Protein AF-A0A376X0T4-F1 (afdb_monomer)

InterPro domains:
  IPR003959 ATPase, AAA-type, core [PF07724] (29-74)
  IPR027417 P-loop containing nucleoside triphosphate hydrolase [G3DSA:3.40.50.300] (2-83)
  IPR027417 P-loop containing nucleoside triphosphate hydrolase [SSF52540] (3-76)
  IPR050130 ATP-dependent Clp protease/Chaperone ClpA/ClpB [PTHR11638] (3-72)

pLDDT: mean 70.74, std 12.2, range [46.38, 85.5]

Solvent-accessible surface area (backbone atoms only — not comparable to full-atom values): 5891 Å² total; per-residue (Å²): 134,95,74,80,94,53,60,72,63,51,49,56,54,51,50,38,50,51,34,35,74,70,65,60,64,57,95,90,51,59,51,41,81,45,75,48,74,52,73,78,90,74,42,65,68,55,52,53,54,52,49,23,64,76,70,75,47,89,76,88,83,78,68,69,80,77,50,72,48,85,83,52,52,66,67,58,66,71,64,60,81,80,47,57,65,49,78,44,77,47,107

Structure (mmCIF, N/CA/C/O backbone):
data_AF-A0A376X0T4-F1
#
_entry.id   AF-A0A376X0T4-F1
#
loop_
_atom_site.group_PDB
_atom_site.id
_atom_site.type_symbol
_atom_site.label_atom_id
_atom_site.label_alt_id
_atom_site.label_comp_id
_atom_site.label_asym_id
_atom_site.label_entity_id
_atom_site.label_seq_id
_atom_site.pdbx_PDB_ins_code
_atom_site.Cartn_x
_atom_site.Cartn_y
_atom_site.Cartn_z
_atom_site.occupancy
_atom_site.B_iso_or_equiv
_atom_site.auth_seq_id
_atom_site.auth_comp_id
_atom_site.auth_asym_id
_atom_site.auth_atom_id
_atom_site.pdbx_PDB_model_num
ATOM 1 N N . MET A 1 1 ? 8.918 3.089 12.778 1.00 49.50 1 MET A N 1
ATOM 2 C CA . MET A 1 1 ? 8.175 3.433 11.547 1.00 49.50 1 MET A CA 1
ATOM 3 C C . MET A 1 1 ? 9.214 3.610 10.444 1.00 49.50 1 MET A C 1
ATOM 5 O O . MET A 1 1 ? 10.108 4.418 10.629 1.00 49.50 1 MET A O 1
ATOM 9 N N . LEU A 1 2 ? 9.204 2.752 9.415 1.00 60.91 2 LEU A N 1
ATOM 10 C CA . LEU A 1 2 ? 10.273 2.627 8.397 1.00 60.91 2 LEU A CA 1
ATOM 11 C C . LEU A 1 2 ? 9.998 3.419 7.105 1.00 60.91 2 LEU A C 1
ATOM 13 O O . LEU A 1 2 ? 10.821 3.419 6.196 1.00 60.91 2 LEU A O 1
ATOM 17 N N . VAL A 1 3 ? 8.849 4.090 7.019 1.00 66.62 3 VAL A N 1
ATOM 18 C CA . VAL A 1 3 ? 8.451 4.909 5.872 1.00 66.62 3 VAL A CA 1
ATOM 19 C C . VAL A 1 3 ? 8.217 6.328 6.370 1.00 66.62 3 VAL A C 1
ATOM 21 O O . VAL A 1 3 ? 7.442 6.522 7.304 1.00 66.62 3 VAL A O 1
ATOM 24 N N . PHE A 1 4 ? 8.868 7.299 5.735 1.00 68.44 4 PHE A N 1
ATOM 25 C CA . PHE A 1 4 ? 8.701 8.724 6.009 1.00 68.44 4 PHE A CA 1
ATOM 26 C C . PHE A 1 4 ? 8.263 9.444 4.728 1.00 68.44 4 PHE A C 1
ATOM 28 O O . PHE A 1 4 ? 8.766 9.136 3.647 1.00 68.44 4 PHE A O 1
ATOM 35 N N . GLY A 1 5 ? 7.326 10.391 4.838 1.00 74.56 5 GLY A N 1
ATOM 36 C CA . GLY A 1 5 ? 6.913 11.250 3.719 1.00 74.56 5 GLY A CA 1
ATOM 37 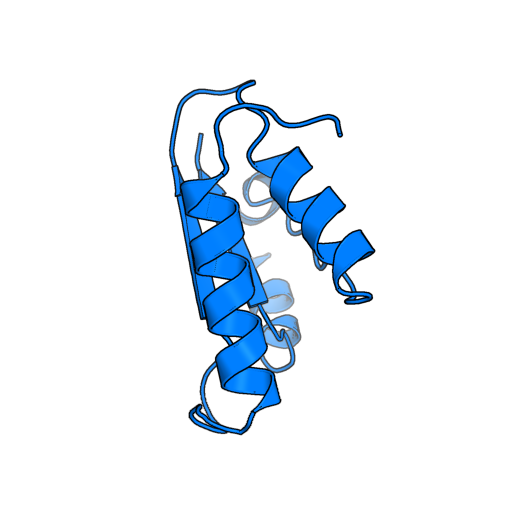C C . GLY A 1 5 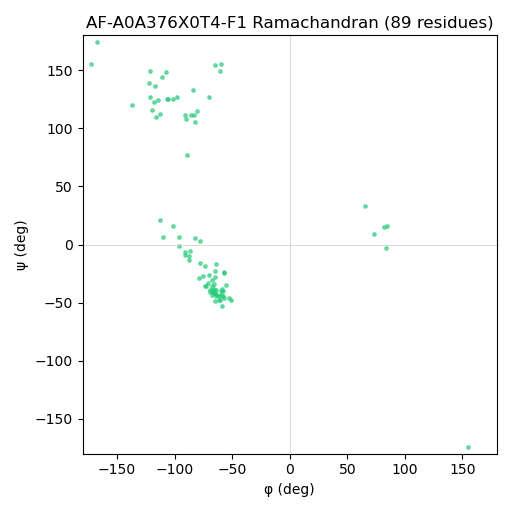? 5.887 10.644 2.752 1.00 74.56 5 GLY A C 1
ATOM 38 O O . GLY A 1 5 ? 5.700 11.175 1.661 1.00 74.56 5 GLY A O 1
ATOM 39 N N . GLN A 1 6 ? 5.214 9.553 3.134 1.00 77.88 6 GLN A N 1
ATOM 40 C CA . GLN A 1 6 ? 4.112 8.943 2.365 1.00 77.88 6 GLN A CA 1
ATOM 41 C C . GLN A 1 6 ? 2.760 9.072 3.088 1.00 77.88 6 GLN A C 1
ATOM 43 O O . GLN A 1 6 ? 1.829 8.318 2.807 1.00 77.88 6 GLN A O 1
ATOM 48 N N . ASP A 1 7 ? 2.645 10.026 4.016 1.00 82.31 7 ASP A N 1
ATOM 49 C CA . ASP A 1 7 ? 1.518 10.136 4.952 1.00 82.31 7 ASP A CA 1
ATOM 50 C C . ASP A 1 7 ? 0.178 10.266 4.224 1.00 82.31 7 ASP A C 1
ATOM 52 O O . ASP A 1 7 ? -0.742 9.505 4.499 1.00 82.31 7 ASP A O 1
ATOM 56 N N . LYS A 1 8 ? 0.108 11.106 3.183 1.00 83.06 8 LYS A N 1
ATOM 57 C CA . LYS A 1 8 ? -1.100 11.261 2.352 1.00 83.06 8 LYS A CA 1
ATOM 58 C C . LYS A 1 8 ? -1.551 9.956 1.696 1.00 83.06 8 LYS A C 1
ATOM 60 O O . LYS A 1 8 ? -2.745 9.697 1.571 1.00 83.06 8 LYS A O 1
ATOM 65 N N . ALA A 1 9 ? -0.601 9.140 1.244 1.00 80.81 9 ALA A N 1
ATOM 66 C CA . ALA A 1 9 ? -0.920 7.878 0.594 1.00 80.81 9 ALA A CA 1
ATOM 67 C C . ALA A 1 9 ? -1.397 6.836 1.619 1.00 80.81 9 ALA A C 1
ATOM 69 O O . ALA A 1 9 ? -2.309 6.066 1.329 1.00 80.81 9 ALA A O 1
ATOM 70 N N . ILE A 1 10 ? -0.824 6.849 2.827 1.00 82.44 10 ILE A N 1
ATOM 71 C CA . ILE A 1 10 ? -1.250 6.008 3.953 1.00 82.44 10 ILE A CA 1
ATOM 72 C C . ILE A 1 10 ? -2.645 6.420 4.443 1.00 82.44 10 ILE A C 1
ATOM 74 O O . ILE A 1 10 ? -3.487 5.550 4.676 1.00 82.44 10 ILE A O 1
ATOM 78 N N . GLU A 1 11 ? -2.909 7.720 4.571 1.00 85.50 11 GLU A N 1
ATOM 79 C CA . GLU A 1 11 ? -4.210 8.272 4.962 1.00 85.50 11 GLU A CA 1
ATOM 80 C C . GLU A 1 11 ? -5.305 7.845 3.984 1.00 85.50 11 GLU A C 1
ATOM 82 O O . GLU A 1 11 ? -6.273 7.216 4.408 1.00 85.50 11 GLU A O 1
ATOM 87 N N . ALA A 1 12 ? -5.107 8.065 2.678 1.00 84.06 12 ALA A N 1
ATOM 88 C CA . ALA A 1 12 ? -6.077 7.684 1.650 1.00 84.06 12 ALA A CA 1
ATOM 89 C C . ALA A 1 12 ? -6.401 6.177 1.666 1.00 84.06 12 ALA A C 1
ATOM 91 O O . ALA A 1 12 ? -7.557 5.771 1.525 1.00 84.06 12 ALA A O 1
ATOM 92 N N . LEU A 1 13 ? -5.386 5.333 1.877 1.00 82.19 13 LEU A N 1
ATOM 93 C CA . LEU A 1 13 ? -5.572 3.884 1.963 1.00 82.19 13 LEU A CA 1
ATOM 94 C C . LEU A 1 13 ? -6.333 3.486 3.231 1.00 82.19 13 LEU A C 1
ATOM 96 O O . LEU A 1 13 ? -7.225 2.637 3.198 1.00 82.19 13 LEU A O 1
ATOM 100 N N . THR A 1 14 ? -6.013 4.135 4.347 1.00 81.44 14 THR A N 1
ATOM 101 C CA . THR A 1 14 ? -6.673 3.905 5.632 1.00 81.44 14 THR A CA 1
ATOM 102 C C . THR A 1 14 ? -8.143 4.328 5.588 1.00 81.44 14 THR A C 1
ATOM 104 O O . THR A 1 14 ? -8.997 3.605 6.102 1.00 81.44 14 THR A O 1
ATOM 107 N N . GLU A 1 15 ? -8.462 5.464 4.965 1.00 84.69 15 GLU A N 1
ATOM 108 C CA . GLU A 1 15 ? -9.839 5.940 4.795 1.00 84.69 15 GLU A CA 1
ATOM 109 C C . GLU A 1 15 ? -10.687 4.976 3.970 1.00 84.69 15 GLU A C 1
ATOM 111 O O . GLU A 1 15 ? -11.768 4.590 4.412 1.00 84.69 15 GLU A O 1
ATOM 116 N N . ALA A 1 16 ? -10.192 4.512 2.821 1.00 82.00 16 ALA A N 1
ATOM 117 C CA . ALA A 1 16 ? -10.931 3.558 1.998 1.00 82.00 16 ALA A CA 1
ATOM 118 C C . ALA A 1 16 ? -11.232 2.248 2.733 1.00 82.00 16 ALA A C 1
ATOM 120 O O . ALA A 1 16 ? -12.342 1.720 2.653 1.00 82.00 16 ALA A O 1
ATOM 121 N N . ILE A 1 17 ? -10.270 1.749 3.513 1.00 79.19 17 ILE A N 1
ATOM 122 C CA . ILE A 1 17 ? -10.456 0.521 4.290 1.00 79.19 17 ILE A CA 1
ATOM 123 C C . ILE A 1 17 ? -11.461 0.725 5.423 1.00 79.19 17 ILE A C 1
ATOM 125 O O . ILE A 1 17 ? -12.296 -0.148 5.667 1.00 79.19 17 ILE A O 1
ATOM 129 N N . LYS A 1 18 ? -11.428 1.884 6.090 1.00 81.38 18 LYS A N 1
ATOM 130 C CA . LYS A 1 18 ? -12.435 2.253 7.093 1.00 81.38 18 LYS A CA 1
ATOM 131 C C . LYS A 1 18 ? -13.831 2.345 6.479 1.00 81.38 18 LYS A C 1
ATOM 133 O O . LYS A 1 18 ? -14.764 1.805 7.066 1.00 81.38 18 LYS A O 1
ATOM 138 N N . MET A 1 19 ? -13.971 2.963 5.304 1.00 82.19 19 MET A N 1
ATOM 139 C CA . MET A 1 19 ? -15.257 3.078 4.606 1.00 82.19 19 MET A CA 1
ATOM 140 C C . MET A 1 19 ? -15.843 1.705 4.274 1.00 82.19 19 MET A C 1
ATOM 142 O O . MET A 1 19 ? -16.990 1.434 4.626 1.00 82.19 19 MET A O 1
ATOM 146 N N . ALA A 1 20 ? -15.049 0.792 3.711 1.00 78.50 20 ALA A N 1
ATOM 147 C CA . ALA A 1 20 ? -15.567 -0.541 3.420 1.00 78.50 20 ALA A CA 1
ATOM 148 C C . ALA A 1 20 ? -15.888 -1.357 4.677 1.00 78.50 20 ALA A C 1
ATOM 150 O O . ALA A 1 20 ? -16.888 -2.069 4.694 1.00 78.50 20 ALA A O 1
ATOM 151 N N . ARG A 1 21 ? -15.099 -1.229 5.756 1.00 76.38 21 ARG A N 1
ATOM 152 C CA . ARG A 1 21 ? -15.435 -1.859 7.048 1.00 76.38 21 ARG A CA 1
ATOM 153 C C . ARG A 1 21 ? -16.712 -1.285 7.670 1.00 76.38 21 ARG A C 1
ATOM 155 O O . ARG A 1 21 ? -17.394 -2.005 8.389 1.00 76.38 21 ARG A O 1
ATOM 162 N N . ALA A 1 22 ? -17.051 -0.029 7.383 1.00 84.31 22 ALA A N 1
ATOM 163 C CA . ALA A 1 22 ? -18.305 0.598 7.798 1.00 84.31 22 ALA A CA 1
ATOM 164 C C . ALA A 1 22 ? -19.515 0.177 6.937 1.00 84.31 22 ALA A C 1
ATOM 166 O O . ALA A 1 22 ? -20.60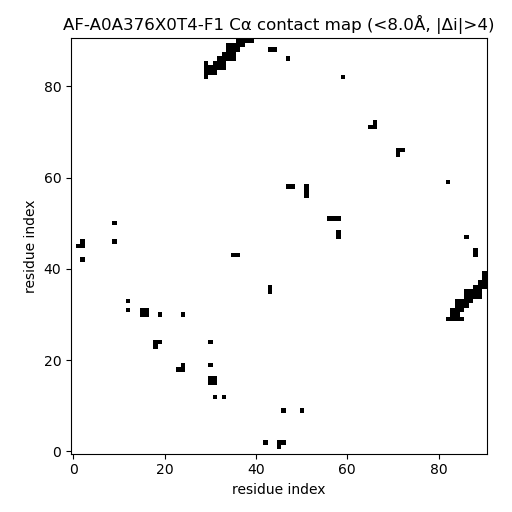9 0.699 7.135 1.00 84.31 22 ALA A O 1
ATOM 167 N N . GLY A 1 23 ? -19.334 -0.732 5.969 1.00 79.19 23 GLY A N 1
ATOM 168 C CA . GLY A 1 23 ? -20.383 -1.126 5.025 1.00 79.19 23 GLY A CA 1
ATOM 169 C C . GLY A 1 23 ? -20.681 -0.062 3.964 1.00 79.19 23 GLY A C 1
ATOM 170 O O . GLY A 1 23 ? -21.634 -0.198 3.202 1.00 79.19 23 GLY A O 1
ATOM 171 N N . LEU A 1 24 ? -19.866 0.995 3.889 1.00 75.19 24 LEU A N 1
ATOM 172 C CA . LEU A 1 24 ? -19.968 2.049 2.887 1.00 75.19 24 LEU A CA 1
ATOM 173 C C . LEU A 1 24 ? -19.123 1.646 1.675 1.00 75.19 24 LEU A C 1
ATOM 175 O O . LEU A 1 24 ? -17.996 2.099 1.486 1.00 75.19 24 LEU A O 1
ATOM 179 N N . GLY A 1 25 ? -19.663 0.730 0.878 1.00 70.94 25 GLY A N 1
ATOM 180 C CA . GLY A 1 25 ? -19.008 0.188 -0.306 1.00 70.94 25 GLY A CA 1
ATOM 181 C C . GLY A 1 25 ? -19.979 -0.608 -1.170 1.00 70.94 25 GLY A C 1
ATOM 182 O O . GLY A 1 25 ? -21.134 -0.814 -0.812 1.00 70.94 25 GLY A O 1
ATOM 183 N N . HIS A 1 26 ? -19.515 -1.053 -2.332 1.00 70.06 26 HIS A N 1
ATOM 184 C CA . HIS A 1 26 ? -20.295 -1.941 -3.189 1.00 70.06 26 HIS A CA 1
ATOM 185 C C . HIS A 1 26 ? -19.858 -3.386 -2.951 1.00 70.06 26 HIS A C 1
ATOM 187 O O . HIS A 1 26 ? -18.679 -3.679 -3.118 1.00 70.06 26 HIS A O 1
ATOM 193 N N . GLU A 1 27 ? -20.796 -4.292 -2.659 1.00 69.38 27 GLU A N 1
ATOM 194 C CA . GLU A 1 27 ? -20.510 -5.723 -2.429 1.00 69.38 27 GLU A CA 1
ATOM 195 C C . GLU A 1 27 ? -19.790 -6.403 -3.608 1.00 69.38 27 GLU A C 1
ATOM 197 O O . GLU A 1 27 ? -19.077 -7.384 -3.430 1.00 69.38 27 GLU A O 1
ATOM 202 N N . HIS A 1 28 ? -19.943 -5.867 -4.822 1.00 71.81 28 HIS A N 1
ATOM 203 C CA . HIS A 1 28 ? -19.321 -6.396 -6.040 1.00 71.81 28 HIS A CA 1
ATOM 204 C C . HIS A 1 28 ? -18.004 -5.708 -6.429 1.00 71.81 28 HIS A C 1
ATOM 206 O O . HIS A 1 28 ? -17.488 -5.955 -7.520 1.00 71.81 28 HIS A O 1
ATOM 212 N N . LYS A 1 29 ? -17.472 -4.806 -5.596 1.00 70.44 29 LYS A N 1
ATOM 213 C CA . LYS A 1 29 ? -16.202 -4.118 -5.856 1.00 70.44 29 LYS A CA 1
ATOM 214 C C . LYS A 1 29 ? -15.208 -4.387 -4.724 1.00 70.44 29 LYS A C 1
ATOM 216 O O . LYS A 1 29 ? -15.624 -4.533 -3.579 1.00 70.44 29 LYS A O 1
ATOM 221 N N . PRO A 1 30 ? -13.896 -4.410 -5.018 1.00 71.44 30 PRO A N 1
ATOM 222 C CA . PRO A 1 30 ? -12.887 -4.436 -3.964 1.00 71.44 30 PRO A CA 1
ATOM 223 C C . PRO A 1 30 ? -13.021 -3.196 -3.066 1.00 71.44 30 PRO A C 1
ATOM 225 O O . PRO A 1 30 ? -13.486 -2.148 -3.521 1.00 71.44 30 PRO A O 1
ATOM 228 N N . VAL A 1 31 ? -12.555 -3.293 -1.815 1.00 74.62 31 VAL A N 1
ATOM 229 C CA . VAL A 1 31 ? -12.566 -2.187 -0.829 1.00 74.62 31 VAL A CA 1
ATOM 230 C C . VAL A 1 31 ? -11.868 -0.947 -1.373 1.00 74.62 31 VAL A C 1
ATOM 232 O O . VAL A 1 31 ? -12.282 0.180 -1.117 1.00 74.62 31 VAL A O 1
ATOM 235 N N . GLY A 1 32 ? -10.823 -1.162 -2.166 1.00 73.81 32 GLY A N 1
ATOM 236 C CA . GLY A 1 32 ? -10.178 -0.126 -2.947 1.00 73.81 32 GLY A CA 1
ATOM 237 C C . GLY A 1 32 ? -9.130 -0.710 -3.884 1.00 73.81 32 GLY A C 1
ATOM 238 O O . GLY A 1 32 ? -8.580 -1.789 -3.648 1.00 73.81 32 GLY A O 1
ATOM 239 N N . SER A 1 33 ? -8.859 0.022 -4.961 1.00 76.62 33 SER A N 1
ATOM 240 C CA . SER A 1 33 ? -7.784 -0.278 -5.903 1.00 76.62 33 SER A CA 1
ATOM 241 C C . SER A 1 33 ? -6.817 0.895 -5.917 1.00 76.62 33 SER A C 1
ATOM 243 O O . SER A 1 33 ? -7.186 1.997 -6.322 1.00 76.62 33 SER A O 1
ATOM 245 N N . PHE A 1 34 ? -5.582 0.651 -5.489 1.00 80.81 34 PHE A N 1
ATOM 246 C CA . PHE A 1 34 ? -4.557 1.675 -5.324 1.00 80.81 34 PHE A CA 1
ATOM 247 C C . PHE A 1 34 ? -3.381 1.424 -6.258 1.00 80.81 34 PHE A C 1
ATOM 249 O O . PHE A 1 34 ? -2.889 0.300 -6.383 1.00 80.81 34 PHE A O 1
ATOM 256 N N . LEU A 1 35 ? -2.907 2.501 -6.883 1.00 80.25 35 LEU A N 1
ATOM 257 C CA . LEU A 1 35 ? -1.694 2.511 -7.687 1.00 80.25 35 LEU A CA 1
ATOM 258 C C . LEU A 1 35 ? -0.670 3.435 -7.026 1.00 80.25 35 LEU A C 1
ATOM 260 O O . LEU A 1 35 ? -0.820 4.654 -7.044 1.00 80.25 35 LEU A O 1
ATOM 264 N N . PHE A 1 36 ? 0.387 2.858 -6.467 1.00 80.56 36 PHE A N 1
ATOM 265 C CA . PHE A 1 36 ? 1.547 3.611 -6.016 1.00 80.56 36 PHE A CA 1
ATOM 266 C C . PHE A 1 36 ? 2.500 3.818 -7.193 1.00 80.56 36 PHE A C 1
ATOM 268 O O . PHE A 1 36 ? 3.129 2.867 -7.656 1.00 80.56 36 PHE A O 1
ATOM 275 N N . ALA A 1 37 ? 2.640 5.059 -7.650 1.00 79.69 37 ALA A N 1
ATOM 276 C CA . ALA A 1 37 ? 3.583 5.447 -8.697 1.00 79.69 37 ALA A CA 1
ATOM 277 C C . ALA A 1 37 ? 4.717 6.311 -8.121 1.00 79.69 37 ALA A C 1
ATOM 279 O O . ALA A 1 37 ? 4.504 7.098 -7.200 1.00 79.69 37 ALA A O 1
ATOM 280 N N . GLY A 1 38 ? 5.939 6.156 -8.636 1.00 78.75 38 GLY A N 1
ATOM 281 C CA . GLY A 1 38 ? 7.065 7.055 -8.349 1.00 78.75 38 GLY A CA 1
ATOM 282 C C . GLY A 1 38 ? 8.431 6.379 -8.524 1.00 78.75 38 GLY A C 1
ATOM 283 O O . GLY A 1 38 ? 8.474 5.192 -8.834 1.00 78.75 38 GLY A O 1
ATOM 284 N N . PRO A 1 39 ? 9.542 7.051 -8.188 1.00 79.00 39 PRO A N 1
ATOM 285 C CA . PRO A 1 39 ? 10.886 6.491 -8.351 1.00 79.00 39 PRO A CA 1
ATOM 286 C C . PRO A 1 39 ? 11.148 5.260 -7.467 1.00 79.00 39 PRO A C 1
ATOM 288 O O . PRO A 1 39 ? 10.520 5.075 -6.417 1.00 79.00 39 PRO A O 1
ATOM 291 N N . THR A 1 40 ? 12.071 4.392 -7.881 1.00 78.75 40 THR A N 1
ATOM 292 C CA . THR A 1 40 ? 12.518 3.231 -7.093 1.00 78.75 40 THR A CA 1
ATOM 293 C C . THR A 1 40 ? 13.134 3.664 -5.760 1.00 78.75 40 THR A C 1
ATOM 295 O O . THR A 1 40 ? 13.724 4.735 -5.662 1.00 78.75 40 THR A O 1
ATOM 298 N N . GLY A 1 41 ? 13.019 2.833 -4.720 1.00 77.88 41 GLY A N 1
ATOM 299 C CA . GLY A 1 41 ? 13.681 3.078 -3.427 1.00 77.88 41 GLY A CA 1
ATOM 300 C C . GLY A 1 41 ? 12.942 4.006 -2.452 1.00 77.88 41 GLY A C 1
ATOM 301 O O . GLY A 1 41 ? 13.368 4.134 -1.313 1.00 77.88 41 GLY A O 1
ATOM 302 N N . VAL A 1 42 ? 11.797 4.588 -2.830 1.00 81.31 42 VAL A N 1
ATOM 303 C CA . VAL A 1 42 ? 11.000 5.481 -1.949 1.00 81.31 42 VAL A CA 1
ATOM 304 C C . VAL A 1 42 ? 10.064 4.757 -0.966 1.00 81.31 42 VAL A C 1
ATOM 306 O O . VAL A 1 42 ? 9.245 5.389 -0.308 1.00 81.31 42 VAL A O 1
ATOM 309 N N . GLY A 1 43 ? 10.126 3.423 -0.896 1.00 80.81 43 GLY A N 1
ATOM 310 C CA . GLY A 1 43 ? 9.362 2.645 0.088 1.00 80.81 43 GLY A CA 1
ATOM 311 C C . GLY A 1 43 ? 7.914 2.289 -0.281 1.00 80.81 43 GLY A C 1
ATOM 312 O O . GLY A 1 43 ? 7.179 1.859 0.598 1.00 80.81 43 GLY A O 1
ATOM 313 N N . LYS A 1 44 ? 7.485 2.388 -1.551 1.00 82.75 44 LYS A N 1
ATOM 314 C CA . LYS A 1 44 ? 6.119 1.996 -1.995 1.00 82.75 44 LYS A CA 1
ATOM 315 C C . LYS A 1 44 ? 5.714 0.580 -1.553 1.00 82.75 44 LYS A C 1
ATOM 317 O O . LYS A 1 44 ? 4.629 0.362 -1.015 1.00 82.75 44 LYS A O 1
ATOM 322 N N . THR A 1 45 ? 6.606 -0.385 -1.767 1.00 82.19 45 THR A N 1
ATOM 323 C CA . THR A 1 45 ? 6.385 -1.783 -1.370 1.00 82.19 45 THR A CA 1
ATOM 324 C C . THR A 1 45 ? 6.362 -1.930 0.148 1.00 82.19 45 THR A C 1
ATOM 326 O O . THR A 1 45 ? 5.520 -2.642 0.686 1.00 82.19 45 THR A O 1
ATOM 329 N N . GLU A 1 46 ? 7.237 -1.210 0.849 1.00 85.00 46 GLU A N 1
ATOM 330 C CA . GLU A 1 46 ? 7.321 -1.261 2.309 1.00 85.00 46 GLU A CA 1
ATOM 331 C C . GLU A 1 46 ? 6.053 -0.697 2.965 1.00 85.00 46 GLU A C 1
ATOM 333 O O . GLU A 1 46 ? 5.519 -1.316 3.880 1.00 85.00 46 GLU A O 1
ATOM 338 N N . VAL A 1 47 ? 5.493 0.404 2.441 1.00 83.19 47 VAL A N 1
ATOM 339 C CA . VAL A 1 47 ? 4.191 0.950 2.878 1.00 83.19 47 VAL A CA 1
ATOM 340 C C . VAL A 1 47 ? 3.111 -0.121 2.840 1.00 83.19 47 VAL A C 1
ATOM 342 O O . VAL A 1 47 ? 2.365 -0.288 3.799 1.00 83.19 47 VAL A O 1
ATOM 345 N N . THR A 1 48 ? 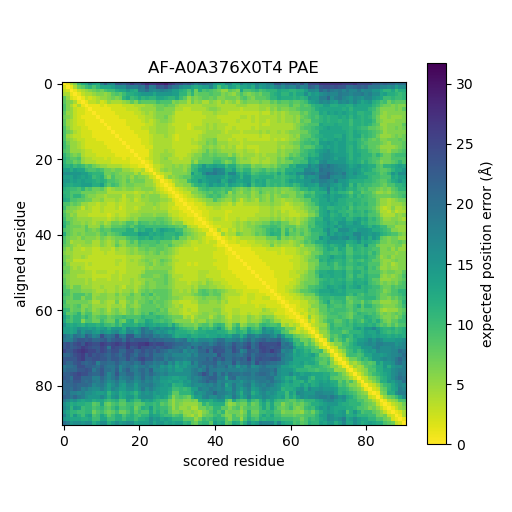3.062 -0.876 1.746 1.00 80.94 48 THR A N 1
ATOM 346 C CA . THR A 1 48 ? 2.060 -1.921 1.528 1.00 80.94 48 THR A CA 1
ATOM 347 C C . THR A 1 48 ? 2.183 -3.046 2.563 1.00 80.94 48 THR A C 1
ATOM 349 O O . THR A 1 48 ? 1.189 -3.478 3.148 1.00 80.94 48 THR A O 1
ATOM 352 N N . VAL A 1 49 ? 3.415 -3.477 2.852 1.00 83.62 49 VAL A N 1
ATOM 353 C CA . VAL A 1 49 ? 3.708 -4.492 3.876 1.00 83.62 49 VAL A CA 1
ATOM 354 C C . VAL A 1 49 ? 3.338 -3.994 5.269 1.00 83.62 49 VAL A C 1
ATOM 356 O O . VAL A 1 49 ? 2.645 -4.695 6.007 1.00 83.62 49 VAL A O 1
ATOM 359 N N . GLN A 1 50 ? 3.754 -2.785 5.636 1.00 84.50 50 GLN A N 1
ATOM 360 C CA . GLN A 1 50 ? 3.464 -2.222 6.956 1.00 84.50 50 GLN A CA 1
ATOM 361 C C . GLN A 1 50 ? 1.963 -2.011 7.163 1.00 84.50 50 GLN A C 1
ATOM 363 O O . GLN A 1 50 ? 1.441 -2.316 8.233 1.00 84.50 50 GLN A O 1
ATOM 368 N N . LEU A 1 51 ? 1.252 -1.568 6.126 1.00 79.38 51 LEU A N 1
ATOM 369 C CA . LEU A 1 51 ? -0.188 -1.371 6.181 1.00 79.38 51 LEU A CA 1
ATOM 370 C C . LEU A 1 51 ? -0.941 -2.692 6.380 1.00 79.38 51 LEU A C 1
ATOM 372 O O . LEU A 1 51 ? -1.854 -2.753 7.201 1.00 79.38 51 LEU A O 1
ATOM 376 N N . SER A 1 52 ? -0.528 -3.764 5.695 1.00 80.50 52 SER A N 1
ATOM 377 C CA . SER A 1 52 ? -1.136 -5.087 5.889 1.00 80.50 52 SER A CA 1
ATOM 378 C C . SER A 1 52 ? -1.004 -5.581 7.334 1.00 80.50 52 SER A C 1
ATOM 380 O O . SER A 1 52 ? -1.986 -6.015 7.938 1.00 80.50 52 SER A O 1
ATOM 382 N N . LYS A 1 53 ? 0.183 -5.395 7.931 1.00 83.88 53 LYS A N 1
ATOM 383 C CA . LYS A 1 53 ? 0.464 -5.726 9.334 1.00 83.88 53 LYS A CA 1
ATOM 384 C C . LYS A 1 53 ? -0.361 -4.875 10.295 1.00 83.88 53 LYS A C 1
ATOM 386 O O . LYS A 1 53 ? -0.926 -5.412 11.240 1.00 83.88 53 LYS A O 1
ATOM 391 N N . ALA A 1 54 ? -0.455 -3.569 10.047 1.00 81.62 54 ALA A N 1
ATOM 392 C CA . ALA A 1 54 ? -1.201 -2.644 10.898 1.00 81.62 54 ALA A CA 1
ATOM 393 C C . ALA A 1 54 ? -2.714 -2.918 10.892 1.00 81.62 54 ALA A C 1
ATOM 395 O O . ALA A 1 54 ? -3.383 -2.738 11.906 1.00 81.62 54 ALA A O 1
ATOM 396 N N . LEU A 1 55 ? -3.258 -3.362 9.757 1.00 75.25 55 LEU A N 1
ATOM 397 C CA . LEU A 1 55 ? -4.688 -3.637 9.598 1.00 75.25 55 LEU A CA 1
ATOM 398 C C . LEU A 1 55 ? -5.085 -5.081 9.924 1.00 75.25 55 LEU A C 1
ATOM 400 O O . LEU A 1 55 ? -6.286 -5.374 9.971 1.00 75.25 55 LEU A O 1
ATOM 404 N N . GLY A 1 56 ? -4.097 -5.958 10.132 1.00 78.56 56 GLY A N 1
ATOM 405 C CA . GLY A 1 56 ? -4.293 -7.385 10.372 1.00 78.56 56 GLY A CA 1
ATOM 406 C C . GLY A 1 56 ? -4.879 -8.119 9.166 1.00 78.56 56 GLY A C 1
ATOM 407 O O . GLY A 1 56 ? -5.686 -9.025 9.345 1.00 78.56 56 GLY A O 1
ATOM 408 N N . ILE A 1 57 ? -4.533 -7.694 7.947 1.00 75.06 57 ILE A N 1
ATOM 409 C CA . ILE A 1 57 ? -5.016 -8.302 6.699 1.00 75.06 57 ILE A CA 1
ATOM 410 C C . ILE A 1 57 ? -3.895 -9.085 6.017 1.00 75.06 57 ILE A C 1
ATOM 412 O O . ILE A 1 57 ? -2.724 -8.710 6.096 1.00 75.06 57 ILE A O 1
ATOM 416 N N . GLU A 1 58 ? -4.253 -10.159 5.317 1.00 75.94 58 GLU A N 1
ATOM 417 C CA . GLU A 1 58 ? -3.296 -10.917 4.516 1.00 75.94 58 GLU A CA 1
ATOM 418 C C . GLU A 1 58 ? -2.855 -10.094 3.296 1.00 75.94 58 GLU A C 1
ATOM 420 O O . GLU A 1 58 ? -3.681 -9.590 2.530 1.00 75.94 58 GLU A O 1
ATOM 425 N N . LEU A 1 59 ? -1.539 -9.943 3.113 1.00 76.12 59 LEU A N 1
ATOM 426 C CA . LEU A 1 59 ? -0.978 -9.289 1.936 1.00 76.12 59 LEU A CA 1
ATOM 427 C C . LEU A 1 59 ? -0.728 -10.308 0.827 1.00 76.12 59 LEU A C 1
ATOM 429 O O . LEU A 1 59 ? 0.249 -11.056 0.869 1.00 76.12 59 LEU A O 1
ATOM 433 N N . LEU A 1 60 ? -1.551 -10.260 -0.218 1.00 78.56 60 LEU A N 1
ATOM 434 C CA . LEU A 1 60 ? -1.294 -10.992 -1.453 1.00 78.56 60 LEU A CA 1
ATOM 435 C C . LEU A 1 60 ? -0.331 -10.195 -2.336 1.00 78.56 60 LEU A C 1
ATOM 437 O O . LEU A 1 60 ? -0.676 -9.135 -2.861 1.00 78.56 60 LEU A O 1
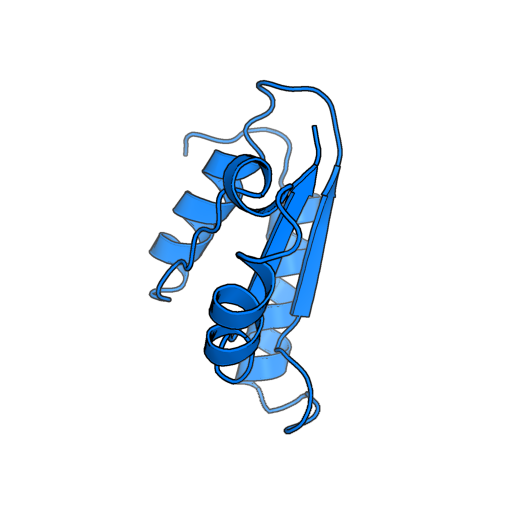ATOM 441 N N . ARG A 1 61 ? 0.889 -10.708 -2.501 1.00 73.88 61 ARG A N 1
ATOM 442 C CA . ARG A 1 61 ? 1.917 -10.097 -3.347 1.00 73.88 61 ARG A CA 1
ATOM 443 C C . ARG A 1 61 ? 2.077 -10.886 -4.642 1.00 73.88 61 ARG A C 1
ATOM 445 O O . ARG A 1 61 ? 2.372 -12.075 -4.605 1.00 73.88 61 ARG A O 1
ATOM 452 N N . PHE A 1 62 ? 1.943 -10.195 -5.768 1.00 72.56 62 PHE A N 1
ATOM 453 C CA . PHE A 1 62 ? 2.169 -10.747 -7.102 1.00 72.56 62 PHE A CA 1
ATOM 454 C C . PHE A 1 62 ? 3.324 -9.992 -7.763 1.00 72.56 62 PHE A C 1
ATOM 456 O O . PHE A 1 62 ? 3.257 -8.766 -7.885 1.00 72.56 62 PHE A O 1
ATOM 463 N N . ASP A 1 63 ? 4.379 -10.701 -8.171 1.00 72.19 63 ASP A N 1
ATOM 464 C CA . ASP A 1 63 ? 5.468 -10.103 -8.946 1.00 72.19 63 ASP A CA 1
ATOM 465 C C . ASP A 1 63 ? 5.070 -10.038 -10.418 1.00 72.19 63 ASP A C 1
ATOM 467 O O . ASP A 1 63 ? 5.047 -11.046 -11.114 1.00 72.19 63 ASP A O 1
ATOM 471 N N . MET A 1 64 ? 4.740 -8.839 -10.896 1.00 70.38 64 MET A N 1
ATOM 472 C CA . MET A 1 64 ? 4.270 -8.622 -12.268 1.00 70.38 64 MET A CA 1
ATOM 473 C C . MET A 1 64 ? 5.323 -8.963 -13.332 1.00 70.38 64 MET A C 1
ATOM 475 O O . MET A 1 64 ? 4.956 -9.160 -14.489 1.00 70.38 64 MET A O 1
ATOM 479 N N . SER A 1 65 ? 6.600 -9.073 -12.956 1.00 67.12 65 SER A N 1
ATOM 480 C CA . SER A 1 65 ? 7.680 -9.487 -13.858 1.00 67.12 65 SER A CA 1
ATOM 481 C C . SER A 1 65 ? 7.528 -10.953 -14.278 1.00 67.12 65 SER A C 1
ATOM 483 O O . SER A 1 65 ? 7.860 -11.305 -15.407 1.00 67.12 65 SER A O 1
ATOM 485 N N . GLU A 1 66 ? 6.953 -11.794 -13.411 1.00 59.19 66 GLU A N 1
ATOM 486 C CA . GLU A 1 66 ? 6.696 -13.220 -13.67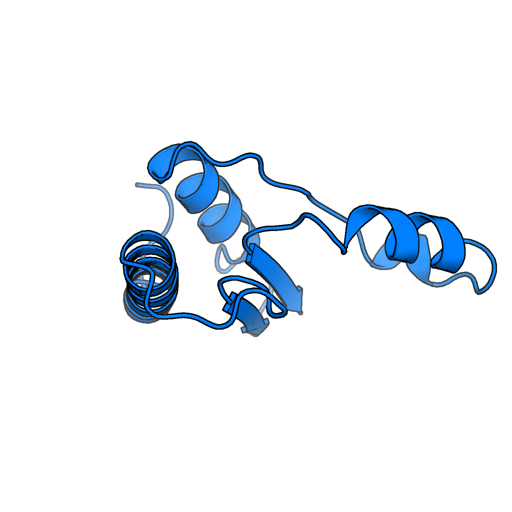1 1.00 59.19 66 GLU A CA 1
ATOM 487 C C . GLU A 1 66 ? 5.459 -13.457 -14.560 1.00 59.19 66 GLU A C 1
ATOM 489 O O . GLU A 1 66 ? 5.293 -14.531 -15.138 1.00 59.19 66 GLU A O 1
ATOM 494 N N . TYR A 1 67 ? 4.594 -12.448 -14.718 1.00 58.53 67 TYR A N 1
ATOM 495 C CA . TYR A 1 67 ? 3.348 -12.543 -15.494 1.00 58.53 67 TYR A CA 1
ATOM 496 C C . TYR A 1 67 ? 3.446 -11.910 -16.891 1.00 58.53 67 TYR A C 1
ATOM 498 O O . TYR A 1 67 ? 2.421 -11.665 -17.529 1.00 58.53 67 TYR A O 1
ATOM 506 N N . MET A 1 68 ? 4.657 -11.641 -17.392 1.00 56.72 68 MET A N 1
ATOM 507 C CA . MET A 1 68 ? 4.843 -11.106 -18.748 1.00 56.72 68 MET A CA 1
ATOM 508 C C . MET A 1 68 ? 4.609 -12.149 -19.856 1.00 56.72 68 MET A C 1
ATOM 510 O O . MET A 1 68 ? 4.353 -11.775 -21.002 1.00 56.72 68 MET A O 1
ATOM 514 N N . GLU A 1 69 ? 4.636 -13.448 -19.539 1.00 52.56 69 GLU A N 1
ATOM 515 C CA . GLU A 1 69 ? 4.311 -14.510 -20.496 1.00 52.56 69 GLU A CA 1
ATOM 516 C C . GLU A 1 69 ? 2.797 -14.766 -20.588 1.00 52.56 69 GLU A C 1
ATOM 518 O O . GLU A 1 69 ? 2.091 -14.920 -19.589 1.00 52.56 69 GLU A O 1
ATOM 523 N N . ARG A 1 70 ? 2.274 -14.851 -21.822 1.00 54.34 70 ARG A N 1
ATOM 524 C CA . ARG A 1 70 ? 0.825 -14.929 -22.114 1.00 54.34 70 ARG A CA 1
ATOM 525 C C . ARG A 1 70 ? 0.102 -16.107 -21.442 1.00 54.34 70 ARG A C 1
ATOM 527 O O . ARG A 1 70 ? -1.105 -16.012 -21.219 1.00 54.34 70 ARG A O 1
ATOM 534 N N . HIS A 1 71 ? 0.809 -17.183 -21.096 1.00 54.59 71 HIS A N 1
ATOM 535 C CA . HIS A 1 71 ? 0.223 -18.406 -20.538 1.00 54.59 71 HIS A CA 1
ATOM 536 C C . HIS A 1 71 ? 0.065 -18.394 -19.002 1.00 54.59 71 HIS A C 1
ATOM 538 O O . HIS A 1 71 ? -0.700 -19.195 -18.470 1.00 54.59 71 HIS A O 1
ATOM 544 N N . THR A 1 72 ? 0.687 -17.448 -18.288 1.00 48.72 72 THR A N 1
ATOM 545 C CA . THR A 1 72 ? 0.652 -17.336 -16.809 1.00 48.72 72 THR A CA 1
ATOM 546 C C . THR A 1 72 ? -0.545 -16.520 -16.291 1.00 48.72 72 THR A C 1
ATOM 548 O O . THR A 1 72 ? -0.857 -16.506 -15.099 1.00 48.72 72 THR A O 1
ATOM 551 N N . SER A 1 73 ? -1.262 -15.855 -17.199 1.00 47.62 73 SER A N 1
ATOM 552 C CA . SER A 1 73 ? -2.379 -14.939 -16.921 1.00 47.62 73 SER A CA 1
ATOM 553 C C . SER A 1 73 ? -3.613 -15.607 -16.289 1.00 47.62 73 SER A C 1
ATOM 555 O O . SER A 1 73 ? -4.385 -14.945 -1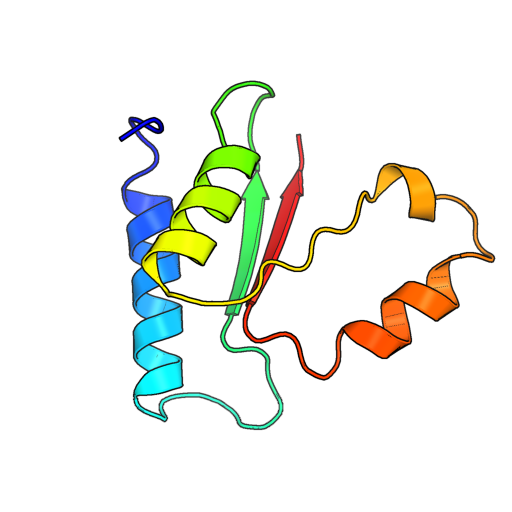5.591 1.00 47.62 73 SER A O 1
ATOM 557 N N . ALA A 1 74 ? -3.779 -16.922 -16.466 1.00 46.38 74 ALA A N 1
ATOM 558 C CA . ALA A 1 74 ? -4.910 -17.676 -15.922 1.00 46.38 74 ALA A CA 1
ATOM 559 C C . ALA A 1 74 ? -4.850 -17.834 -14.390 1.00 46.38 74 ALA A C 1
ATOM 561 O O . ALA A 1 74 ? -5.886 -17.812 -13.728 1.00 46.38 74 ALA A O 1
ATOM 562 N N . VAL A 1 75 ? -3.646 -17.941 -13.813 1.00 51.62 75 VAL A N 1
ATOM 563 C CA . VAL A 1 75 ? -3.455 -18.131 -12.362 1.00 51.62 75 VAL A CA 1
ATOM 564 C C . VAL A 1 75 ? -3.774 -16.847 -11.588 1.00 51.62 75 VAL A C 1
ATOM 566 O O . VAL A 1 75 ? -4.361 -16.903 -10.506 1.00 51.62 75 VAL A O 1
ATOM 569 N N . LEU A 1 76 ? -3.460 -15.683 -12.167 1.00 52.47 76 LEU A N 1
ATOM 570 C CA . LEU A 1 76 ? -3.759 -14.377 -11.574 1.00 52.47 76 LEU A CA 1
ATOM 571 C C . LEU A 1 76 ? -5.274 -14.127 -11.484 1.00 52.47 76 LEU A C 1
ATOM 573 O O . LEU A 1 76 ? -5.761 -13.592 -10.491 1.00 52.47 76 LEU A O 1
ATOM 577 N N . LEU A 1 77 ? -6.034 -14.549 -12.498 1.00 52.00 77 LEU A N 1
ATOM 578 C CA . LEU A 1 77 ? -7.460 -14.233 -12.624 1.00 52.00 77 LEU A CA 1
ATOM 579 C C . LEU A 1 77 ? -8.331 -14.951 -11.576 1.00 52.00 77 LEU A C 1
ATOM 581 O O . LEU A 1 77 ? -9.379 -14.435 -11.188 1.00 52.00 77 LEU A O 1
ATOM 585 N N . VAL A 1 78 ? -7.884 -16.105 -11.071 1.00 46.94 78 VAL A N 1
ATOM 586 C CA . VAL A 1 78 ? -8.632 -16.913 -10.090 1.00 46.94 78 VAL A CA 1
ATOM 587 C C . VAL A 1 78 ? -8.514 -16.363 -8.660 1.00 46.94 78 VAL A C 1
ATOM 589 O O . VAL A 1 78 ? -9.460 -16.492 -7.891 1.00 46.94 78 VAL A O 1
ATOM 592 N N . ARG A 1 79 ? -7.411 -15.692 -8.298 1.00 49.38 79 ARG A N 1
ATOM 593 C CA . ARG A 1 79 ? -7.175 -15.183 -6.927 1.00 49.38 79 ARG A CA 1
ATOM 594 C C . ARG A 1 79 ? -7.655 -13.755 -6.664 1.00 49.38 79 ARG A C 1
ATOM 596 O O . ARG A 1 79 ? -7.588 -13.303 -5.530 1.00 49.38 79 ARG A O 1
ATOM 603 N N . LEU A 1 80 ? -8.124 -13.039 -7.685 1.00 50.19 80 LEU A N 1
ATOM 604 C CA . LEU A 1 80 ? -8.529 -11.632 -7.563 1.00 5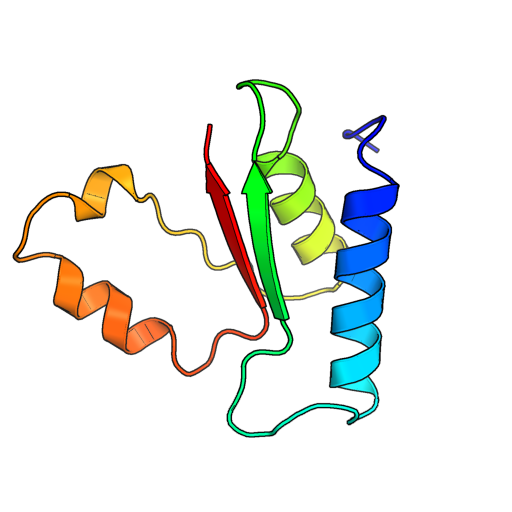0.19 80 LEU A CA 1
ATOM 605 C C . LEU A 1 80 ? -9.985 -11.427 -7.115 1.00 50.19 80 LEU A C 1
ATOM 607 O O . LEU A 1 80 ? -10.380 -10.283 -6.904 1.00 50.19 80 LEU A O 1
ATOM 611 N N . ARG A 1 81 ? -10.790 -12.493 -6.982 1.00 46.78 81 ARG A N 1
ATOM 612 C CA . ARG A 1 81 ? -12.206 -12.368 -6.586 1.00 46.78 81 ARG A CA 1
ATOM 613 C C . ARG A 1 81 ? -12.412 -12.075 -5.102 1.00 46.78 81 ARG A C 1
ATOM 615 O O . ARG A 1 81 ? -13.387 -11.410 -4.780 1.00 46.78 81 ARG A O 1
ATOM 622 N N . ASP A 1 82 ? -11.482 -12.488 -4.244 1.00 47.41 82 ASP A N 1
ATOM 623 C CA . ASP A 1 82 ? -11.627 -12.384 -2.783 1.00 47.41 82 ASP A CA 1
ATOM 624 C C . ASP A 1 82 ? -10.685 -11.343 -2.149 1.0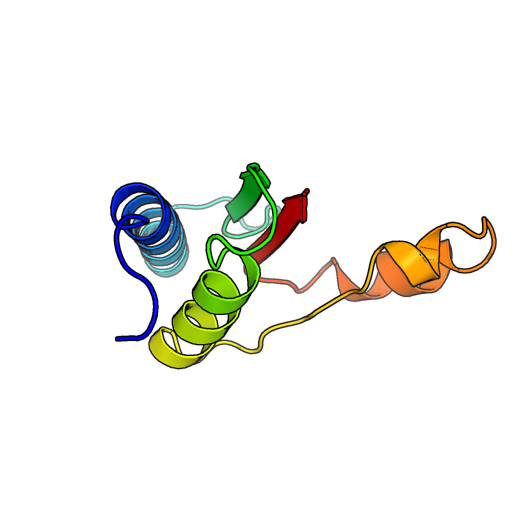0 47.41 82 ASP A C 1
ATOM 626 O O . ASP A 1 82 ? -10.596 -11.218 -0.927 1.00 47.41 82 ASP A O 1
ATOM 630 N N . THR A 1 83 ? -9.951 -10.575 -2.961 1.00 50.94 83 THR A N 1
ATOM 631 C CA . THR A 1 83 ? -8.946 -9.640 -2.446 1.00 50.94 83 THR A CA 1
ATOM 632 C C . THR A 1 83 ? -9.596 -8.351 -1.960 1.00 50.94 83 THR A C 1
ATOM 634 O O . THR A 1 83 ? -10.109 -7.558 -2.750 1.00 50.94 83 THR A O 1
ATOM 637 N N . LEU A 1 84 ? -9.492 -8.104 -0.651 1.00 52.53 84 LEU A N 1
ATOM 638 C CA . LEU A 1 84 ? -10.004 -6.895 -0.012 1.00 52.53 84 LEU A CA 1
ATOM 639 C C . LEU A 1 84 ? -9.392 -5.630 -0.646 1.00 52.53 84 LEU A C 1
ATOM 641 O O . LEU A 1 84 ? -10.124 -4.711 -0.982 1.00 52.53 84 LEU A O 1
ATOM 645 N N . VAL A 1 85 ? -8.075 -5.580 -0.875 1.00 58.59 85 VAL A N 1
ATOM 646 C CA . VAL A 1 85 ? -7.382 -4.381 -1.381 1.00 58.59 85 VAL A CA 1
ATOM 647 C C . VAL A 1 85 ? -6.370 -4.757 -2.461 1.00 58.59 85 VAL A C 1
ATOM 649 O O . VAL A 1 85 ? -5.422 -5.493 -2.194 1.00 58.59 85 VAL A O 1
ATOM 652 N N . LEU A 1 86 ? -6.535 -4.223 -3.675 1.00 60.78 86 LEU A N 1
ATOM 653 C CA . LEU A 1 86 ? -5.551 -4.392 -4.745 1.00 60.78 86 LEU A CA 1
ATOM 654 C C . LEU A 1 86 ? -4.547 -3.240 -4.688 1.00 60.78 86 LEU A C 1
ATOM 656 O O . LEU A 1 86 ? -4.895 -2.096 -4.980 1.00 60.78 86 LEU A O 1
ATOM 660 N N . ILE A 1 87 ? -3.303 -3.541 -4.320 1.00 64.88 87 ILE A N 1
ATOM 661 C CA . ILE A 1 87 ? -2.225 -2.553 -4.264 1.00 64.88 87 ILE A CA 1
ATOM 662 C C . ILE A 1 87 ? -1.198 -2.876 -5.343 1.00 64.88 87 ILE A C 1
ATOM 664 O O . ILE A 1 87 ? -0.497 -3.884 -5.269 1.00 64.88 87 ILE A O 1
ATOM 668 N N . ARG A 1 88 ? -1.094 -2.003 -6.347 1.00 65.00 88 ARG A N 1
ATOM 669 C CA . ARG A 1 88 ? -0.088 -2.097 -7.407 1.00 65.00 88 ARG A CA 1
ATOM 670 C C . ARG A 1 88 ? 0.972 -1.025 -7.191 1.00 65.00 88 ARG A C 1
ATOM 672 O O . ARG A 1 88 ? 0.643 0.154 -7.123 1.00 65.00 88 ARG A O 1
ATOM 679 N N . ALA A 1 89 ? 2.239 -1.416 -7.122 1.00 60.50 89 ALA A N 1
ATOM 680 C CA . ALA A 1 89 ? 3.358 -0.481 -7.179 1.00 60.50 89 ALA A CA 1
ATOM 681 C C . ALA A 1 89 ? 3.953 -0.506 -8.592 1.00 60.50 89 ALA A C 1
ATOM 683 O O . ALA A 1 89 ? 4.289 -1.575 -9.097 1.00 60.50 89 ALA A O 1
ATOM 684 N N . VAL A 1 90 ? 4.056 0.657 -9.232 1.00 60.66 90 VAL A N 1
ATOM 685 C CA . VAL A 1 90 ? 4.771 0.837 -10.501 1.00 60.66 90 VAL A CA 1
ATOM 686 C C . VAL A 1 90 ? 5.961 1.754 -10.230 1.00 60.66 90 VAL A C 1
ATOM 688 O O . VAL A 1 90 ? 5.806 2.831 -9.644 1.00 60.66 90 VAL A O 1
ATOM 691 N N . CYS A 1 91 ? 7.145 1.260 -10.582 1.00 55.41 91 CYS A N 1
ATOM 692 C CA . CYS A 1 91 ? 8.400 2.003 -10.571 1.00 55.41 91 CYS A CA 1
ATOM 693 C C . CYS A 1 91 ? 8.622 2.679 -11.921 1.00 55.41 91 CYS A C 1
ATOM 695 O O . CYS A 1 91 ? 8.195 2.084 -12.937 1.00 55.41 91 CYS A O 1
#

Radius of gyration: 14.06 Å; Cα contacts (8 Å, |Δi|>4): 62; chains: 1; bounding box: 34×30×34 Å

Nearest PDB structures (foldseek):
  7uiw-assembly1_A  TM=9.367E-01  e=2.077E-07  Escherichia coli
  1r6b-assembly1_X  TM=8.983E-01  e=8.250E-07  Escherichia coli
  4fct-assembly1_A  TM=7.388E-01  e=1.030E-04  Thermus thermophilus HB8
  4lja-assembly1_A  TM=8.698E-01  e=6.188E-04  Thermus thermophilus HB8
  4lj8-assembly1_A  TM=8.815E-01  e=7.610E-04  Thermus thermophilus HB8

Foldseek 3Di:
DPADDCVVVLVVVVVLLVCVVVVNDDPQDASEEEEAEDDPPNCLVVSQVVSCVVVVHDDDDDDVVVVPDPVCVVVVVVPPRPHNYHYHYDD

Sequence (91 aa):
MLVFGQDKAIEALTEAIKMARAGLGHEHKPVGSFLFAGPTGVGKTEVTVQLSKALGIELLRFDMSEYMERHTSAVLLVRLRDTLVLIRAVC

Mean predicted aligned error: 9.22 Å

Organism: Escherichia coli (NCBI:txid562)

Secondary structure (DSSP, 8-state):
----S-HHHHHHHHHHHHHHHTT-S-TTS-SEEEEEES-TTSSHHHHHHHHHHHHT-------TTTT-STTTHHHHHHHTSS-SEEEEEE-